Protein AF-A0A7J7CKD3-F1 (afdb_monomer)

Nearest PDB structures (foldseek):
  6eu2-assembly1_O  TM=3.966E-01  e=2.240E+00  Saccharomyces cerevisiae S288C

Secondary structure (DSSP, 8-state):
--SSS-SSGGGGGTTT-S-------TTHHHH--HHHHHHHHHHHH-HHHHHHHHHHHHH--B--TT-GGGTT--B--SSS--TT-TTHHHHHHHHHHHHS--

Structure (mmCIF, N/CA/C/O backbone):
data_AF-A0A7J7CKD3-F1
#
_entry.id   AF-A0A7J7CKD3-F1
#
loop_
_atom_site.group_PDB
_atom_site.id
_atom_site.type_symbol
_atom_site.label_atom_id
_atom_site.label_alt_id
_atom_site.label_comp_id
_atom_site.label_asym_id
_atom_site.label_entity_id
_atom_site.label_seq_id
_atom_site.pdbx_PDB_ins_code
_atom_site.Cartn_x
_atom_site.Cartn_y
_atom_site.Cartn_z
_atom_site.occupancy
_atom_site.B_iso_or_equiv
_atom_site.auth_seq_id
_atom_site.auth_comp_id
_atom_site.auth_asym_id
_atom_site.auth_atom_id
_atom_site.pdbx_PDB_model_num
ATOM 1 N N . MET A 1 1 ? 18.499 -1.561 -4.926 1.00 55.47 1 MET A N 1
ATOM 2 C CA 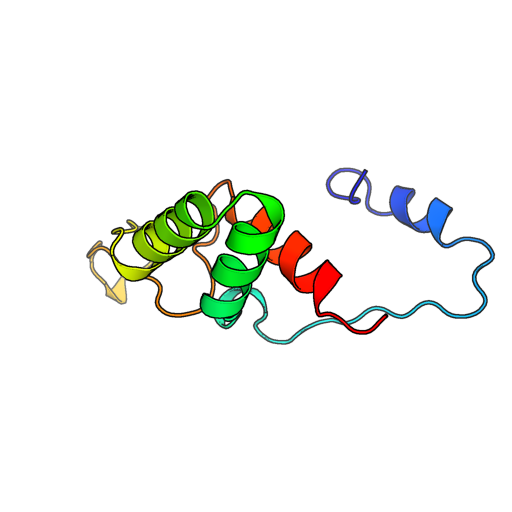. MET A 1 1 ? 17.708 -0.828 -3.918 1.00 55.47 1 MET A CA 1
ATOM 3 C C . MET A 1 1 ? 16.657 -0.036 -4.680 1.00 55.47 1 MET A C 1
ATOM 5 O O . MET A 1 1 ? 16.952 0.348 -5.802 1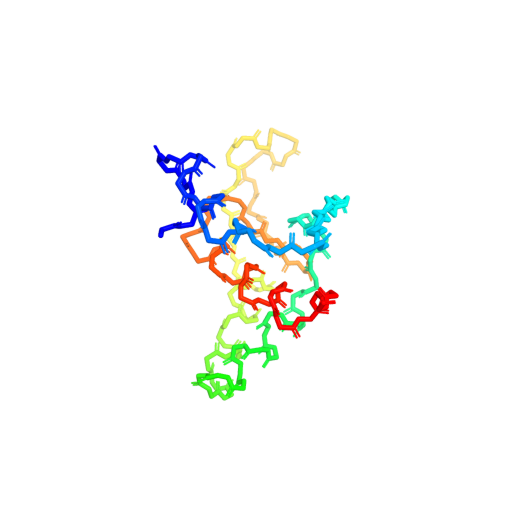.00 55.47 1 MET A O 1
ATOM 9 N N . ASP A 1 2 ? 15.455 0.120 -4.138 1.00 69.56 2 ASP A N 1
ATOM 10 C CA . ASP A 1 2 ? 14.249 0.682 -4.785 1.00 69.56 2 ASP A CA 1
ATOM 11 C C . ASP A 1 2 ? 14.309 2.185 -5.130 1.00 69.56 2 ASP A C 1
ATOM 13 O O . ASP A 1 2 ? 13.336 2.749 -5.613 1.00 69.56 2 ASP A O 1
ATOM 17 N N . GLY A 1 3 ? 15.451 2.837 -4.905 1.00 79.81 3 GLY A N 1
ATOM 18 C CA . GLY A 1 3 ? 15.656 4.248 -5.217 1.00 79.81 3 GLY A CA 1
ATOM 19 C C . GLY A 1 3 ? 15.346 5.211 -4.073 1.00 79.81 3 GLY A C 1
ATOM 20 O O . GLY A 1 3 ? 15.619 6.397 -4.223 1.00 79.81 3 GLY A O 1
ATOM 21 N N . THR A 1 4 ? 14.869 4.726 -2.917 1.00 79.06 4 THR A N 1
ATOM 22 C CA . THR A 1 4 ? 14.424 5.580 -1.795 1.00 79.06 4 THR A CA 1
ATOM 23 C C . THR A 1 4 ? 15.481 6.595 -1.334 1.00 79.06 4 THR A C 1
ATOM 25 O O . THR A 1 4 ? 15.165 7.760 -1.123 1.00 79.06 4 THR A O 1
ATOM 28 N N . PHE A 1 5 ? 16.749 6.185 -1.217 1.00 87.31 5 PHE A N 1
ATOM 29 C CA . PHE A 1 5 ? 17.853 7.056 -0.766 1.00 87.31 5 PHE A CA 1
ATOM 30 C C . PHE A 1 5 ? 18.772 7.534 -1.897 1.00 87.31 5 PHE A C 1
ATOM 32 O O . PHE A 1 5 ? 19.635 8.380 -1.689 1.00 87.31 5 PHE A O 1
ATOM 39 N N . ASN A 1 6 ? 18.621 6.962 -3.092 1.00 90.69 6 ASN A N 1
ATOM 40 C CA . ASN A 1 6 ? 19.372 7.341 -4.281 1.00 90.69 6 ASN A CA 1
ATOM 41 C C . ASN A 1 6 ? 18.515 7.024 -5.504 1.00 90.69 6 ASN A C 1
ATOM 43 O O . ASN A 1 6 ? 18.469 5.878 -5.951 1.00 90.69 6 ASN A O 1
ATOM 47 N N . GLN A 1 7 ? 17.850 8.049 -6.023 1.00 88.44 7 GLN A N 1
ATOM 48 C CA . GLN A 1 7 ? 16.870 7.921 -7.099 1.00 88.44 7 GLN A CA 1
ATOM 49 C C . GLN A 1 7 ? 17.504 7.602 -8.460 1.00 88.44 7 GLN A C 1
ATOM 51 O O . GLN A 1 7 ? 16.816 7.100 -9.342 1.00 88.44 7 GLN A O 1
ATOM 56 N N . VAL A 1 8 ? 18.809 7.849 -8.627 1.00 91.94 8 VAL A N 1
ATOM 57 C CA . VAL A 1 8 ? 19.533 7.594 -9.884 1.00 91.94 8 VAL A CA 1
ATOM 58 C C . VAL A 1 8 ? 20.002 6.141 -9.968 1.00 91.94 8 VAL A C 1
ATOM 60 O O . VAL A 1 8 ? 19.940 5.537 -11.029 1.00 91.94 8 VAL A O 1
ATOM 63 N N . LYS A 1 9 ? 20.395 5.531 -8.844 1.00 90.19 9 LYS A N 1
ATOM 64 C CA . LYS A 1 9 ? 20.930 4.156 -8.796 1.00 90.19 9 LYS A CA 1
ATOM 65 C C . LYS A 1 9 ? 20.036 3.071 -9.436 1.00 90.19 9 LYS A C 1
ATOM 67 O O . LYS A 1 9 ? 20.575 2.110 -9.978 1.00 90.19 9 LYS A O 1
ATOM 72 N N . PRO A 1 10 ? 18.690 3.132 -9.382 1.00 88.75 10 PRO A N 1
ATOM 73 C CA . PRO A 1 10 ? 17.848 2.187 -10.116 1.00 88.75 10 PRO A CA 1
ATOM 74 C C . PRO A 1 10 ? 17.969 2.298 -11.641 1.00 88.75 10 PRO A C 1
ATOM 76 O O . PRO A 1 10 ? 17.757 1.290 -12.314 1.00 88.75 10 PRO A O 1
ATOM 79 N N . LEU A 1 11 ? 18.324 3.472 -12.179 1.00 89.44 11 LEU A N 1
ATOM 80 C CA . LEU A 1 11 ? 18.447 3.705 -13.623 1.00 89.44 11 LEU A CA 1
ATOM 81 C C . LEU A 1 11 ? 19.588 2.894 -14.242 1.00 89.44 11 LEU A C 1
ATOM 83 O O . LEU A 1 11 ? 19.477 2.482 -15.393 1.00 89.44 11 LEU A O 1
ATOM 87 N N . ASP A 1 12 ? 20.621 2.563 -13.462 1.00 92.06 12 ASP A N 1
ATOM 88 C CA . ASP A 1 12 ? 21.724 1.698 -13.900 1.00 92.06 12 ASP A CA 1
ATOM 89 C C . ASP A 1 12 ? 21.222 0.329 -14.394 1.00 92.06 12 ASP A C 1
ATOM 91 O O . ASP A 1 12 ? 21.815 -0.278 -15.280 1.00 92.06 12 ASP A O 1
ATOM 95 N N . ARG A 1 13 ? 20.094 -0.158 -13.855 1.00 88.12 13 ARG A N 1
ATOM 96 C CA . ARG A 1 13 ? 19.469 -1.432 -14.260 1.00 88.12 13 ARG A CA 1
ATOM 97 C C . ARG A 1 13 ? 18.663 -1.325 -15.551 1.00 88.12 13 ARG A C 1
ATOM 99 O O . ARG A 1 13 ? 18.310 -2.345 -16.131 1.00 88.12 13 ARG A O 1
ATOM 106 N N . LEU A 1 14 ? 18.326 -0.104 -15.952 1.00 89.44 14 LEU A N 1
ATOM 107 C CA . LEU A 1 14 ? 17.550 0.181 -17.153 1.00 89.44 14 LEU A CA 1
ATOM 108 C C . LEU A 1 14 ? 18.465 0.452 -18.356 1.00 89.44 14 LEU A C 1
ATOM 110 O O . LEU A 1 14 ? 17.991 0.408 -19.491 1.00 89.44 14 LEU A O 1
ATOM 114 N N . ALA A 1 15 ? 19.764 0.677 -18.130 1.00 92.00 15 ALA A N 1
ATOM 115 C CA . ALA A 1 15 ? 20.748 0.888 -19.184 1.00 92.00 15 ALA A CA 1
ATOM 116 C C . ALA A 1 15 ? 20.752 -0.275 -20.196 1.00 92.00 15 ALA A C 1
ATOM 118 O O . ALA A 1 15 ? 20.800 -1.444 -19.821 1.00 92.00 15 ALA A O 1
ATOM 119 N N . GLY A 1 16 ? 20.696 0.056 -21.489 1.00 92.88 16 GLY A N 1
ATOM 120 C CA . GLY A 1 16 ? 20.669 -0.922 -22.582 1.00 92.88 16 GLY A CA 1
ATOM 121 C C . GLY A 1 16 ? 19.276 -1.419 -22.990 1.00 92.88 16 GLY A C 1
ATOM 122 O O . GLY A 1 16 ? 19.166 -2.074 -24.023 1.00 92.88 16 GLY A O 1
ATOM 123 N N . ASN A 1 17 ? 18.209 -1.082 -22.255 1.00 91.81 17 ASN A N 1
ATOM 124 C CA . ASN A 1 17 ? 16.844 -1.360 -22.711 1.00 91.81 17 ASN A CA 1
ATOM 125 C C . ASN A 1 17 ? 16.444 -0.379 -23.824 1.00 91.81 17 ASN A C 1
ATOM 127 O O . ASN A 1 17 ? 16.608 0.832 -23.678 1.00 91.81 17 ASN A O 1
ATOM 131 N N . SER A 1 18 ? 15.889 -0.891 -24.925 1.00 93.88 18 SER A N 1
ATOM 132 C CA . SER A 1 18 ? 15.405 -0.070 -26.048 1.00 93.88 18 SER A CA 1
ATOM 133 C C . SER A 1 18 ? 14.082 0.640 -25.750 1.00 93.88 18 SER A C 1
ATOM 135 O O . SER A 1 18 ? 13.798 1.685 -26.334 1.00 93.88 18 SER A O 1
ATOM 137 N N . HIS A 1 19 ? 13.286 0.093 -24.829 1.00 91.44 19 HIS A N 1
ATOM 138 C CA . HIS A 1 19 ? 12.011 0.651 -24.399 1.00 91.44 19 HIS A CA 1
ATOM 139 C C . HIS A 1 19 ? 11.902 0.577 -22.879 1.00 91.44 19 HIS A C 1
ATOM 141 O O . HIS A 1 19 ? 12.110 -0.477 -22.282 1.00 91.44 19 HIS A O 1
ATOM 147 N N . VAL A 1 20 ? 11.568 1.707 -22.262 1.00 89.69 20 VAL A N 1
ATOM 148 C CA . VAL A 1 20 ? 11.332 1.825 -20.824 1.00 89.69 20 VAL A CA 1
ATOM 149 C C . VAL A 1 20 ? 10.074 2.657 -20.639 1.00 89.69 20 VAL A C 1
ATOM 151 O O . VAL A 1 20 ? 9.979 3.767 -21.164 1.00 89.69 20 VAL A O 1
ATOM 154 N N . PHE A 1 21 ? 9.115 2.122 -19.889 1.00 87.62 21 PHE A N 1
ATOM 155 C CA . PHE A 1 21 ? 7.853 2.790 -19.594 1.00 87.62 21 PHE A CA 1
ATOM 156 C C . PHE A 1 21 ? 7.792 3.159 -18.113 1.00 87.62 21 PHE A C 1
ATOM 158 O O . PHE A 1 21 ? 8.245 2.410 -17.250 1.00 87.62 21 PHE A O 1
ATOM 165 N N . SER A 1 22 ? 7.223 4.327 -17.826 1.00 86.31 22 SER A N 1
ATOM 166 C CA . SER A 1 22 ? 6.936 4.783 -16.468 1.00 86.31 22 SER A CA 1
ATOM 167 C C . SER A 1 22 ? 5.460 5.135 -16.391 1.00 86.31 22 SER A C 1
ATOM 169 O O . SER A 1 22 ? 4.983 5.988 -17.143 1.00 86.31 22 SER A O 1
ATOM 171 N N . PHE A 1 23 ? 4.733 4.449 -15.514 1.00 87.44 23 PHE A N 1
ATOM 172 C CA . PHE A 1 23 ? 3.300 4.640 -15.332 1.00 87.44 23 PHE A CA 1
ATOM 173 C C . PHE A 1 23 ? 3.048 5.394 -14.029 1.00 87.44 23 PHE A C 1
ATOM 175 O O . PHE A 1 23 ? 3.320 4.873 -12.948 1.00 87.44 23 PHE A O 1
ATOM 182 N N . ASP A 1 24 ? 2.491 6.600 -14.133 1.00 88.50 24 ASP A N 1
ATOM 183 C CA . ASP A 1 24 ? 1.986 7.344 -12.981 1.00 88.50 24 ASP A CA 1
ATOM 184 C C . ASP A 1 24 ? 0.476 7.121 -12.845 1.00 88.50 24 ASP A C 1
ATOM 186 O O . ASP A 1 24 ? -0.339 7.608 -13.634 1.00 88.50 24 ASP A O 1
ATOM 190 N N . LEU A 1 25 ? 0.098 6.305 -11.864 1.00 87.25 25 LEU A N 1
ATOM 191 C CA . LEU A 1 25 ? -1.292 5.948 -11.628 1.00 87.25 25 LEU A CA 1
ATOM 192 C C . LEU A 1 25 ? -1.982 7.015 -10.775 1.00 87.25 25 LEU A C 1
ATOM 194 O O . LEU A 1 25 ? -1.665 7.220 -9.601 1.00 87.25 25 LEU A O 1
ATOM 198 N N . LYS A 1 26 ? -3.024 7.633 -11.336 1.00 87.38 26 LYS A N 1
ATOM 199 C CA . LYS A 1 26 ? -3.840 8.621 -10.625 1.00 87.38 26 LYS A CA 1
ATOM 200 C C . LYS A 1 26 ? -4.494 8.013 -9.378 1.00 87.38 2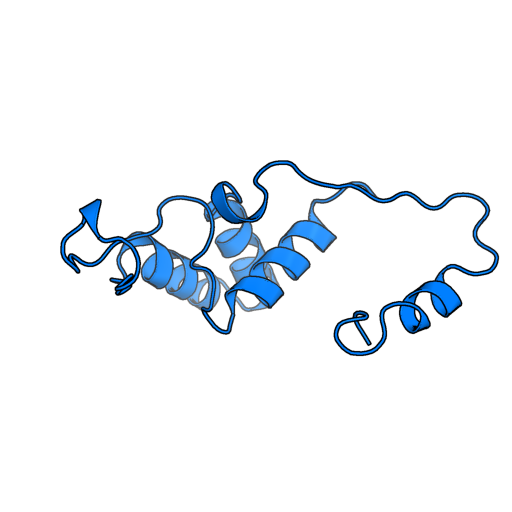6 LYS A C 1
ATOM 202 O O . LYS A 1 26 ? -5.257 7.053 -9.476 1.00 87.38 26 LYS A O 1
ATOM 207 N N . SER A 1 27 ? -4.256 8.629 -8.217 1.00 85.38 27 SER A N 1
ATOM 208 C CA . SER A 1 27 ? -4.851 8.240 -6.924 1.00 85.38 27 SER A CA 1
ATOM 209 C C . SER A 1 27 ? -4.601 6.776 -6.536 1.00 85.38 27 SER A C 1
ATOM 211 O O . SER A 1 27 ? -5.463 6.137 -5.925 1.00 85.38 27 SER A O 1
ATOM 213 N N . ALA A 1 28 ? -3.431 6.234 -6.888 1.00 85.56 28 ALA A N 1
ATOM 214 C CA . ALA A 1 28 ? -3.121 4.824 -6.680 1.00 85.56 28 ALA A CA 1
ATOM 215 C C . ALA A 1 28 ? -3.272 4.405 -5.211 1.00 85.56 28 ALA A C 1
ATOM 217 O O . ALA A 1 28 ? -3.972 3.444 -4.914 1.00 85.56 28 ALA A O 1
ATOM 218 N N . THR A 1 29 ? -2.706 5.165 -4.274 1.00 82.56 29 THR A N 1
ATOM 219 C CA . THR A 1 29 ? -2.765 4.848 -2.839 1.00 82.56 29 THR A CA 1
ATOM 220 C C . THR A 1 29 ? -4.154 5.033 -2.229 1.00 82.56 29 THR A C 1
ATOM 222 O O . THR A 1 29 ? -4.516 4.306 -1.307 1.00 82.56 29 THR A O 1
ATOM 225 N N . ASP A 1 30 ? -4.953 5.958 -2.757 1.00 87.69 30 ASP A N 1
ATOM 226 C CA . ASP A 1 30 ? -6.278 6.280 -2.211 1.00 87.69 30 ASP A CA 1
ATOM 227 C C . ASP A 1 30 ? -7.342 5.263 -2.636 1.00 87.69 30 ASP A C 1
ATOM 229 O O . ASP A 1 30 ? -8.340 5.061 -1.942 1.00 87.69 30 ASP A O 1
ATOM 233 N N . ARG A 1 31 ? -7.151 4.638 -3.804 1.00 89.75 31 ARG A N 1
ATOM 234 C CA . ARG A 1 31 ? -8.165 3.794 -4.449 1.00 89.75 31 ARG A CA 1
ATOM 235 C C . ARG A 1 31 ? -7.714 2.370 -4.731 1.00 89.75 31 ARG A C 1
ATOM 237 O O . ARG A 1 31 ? -8.511 1.611 -5.280 1.00 89.75 31 ARG A O 1
ATOM 244 N N . TRP A 1 32 ? -6.490 1.987 -4.356 1.00 90.31 32 TRP A N 1
ATOM 245 C CA . TRP A 1 32 ? -6.016 0.630 -4.617 1.00 90.31 32 TRP A CA 1
ATOM 246 C C . 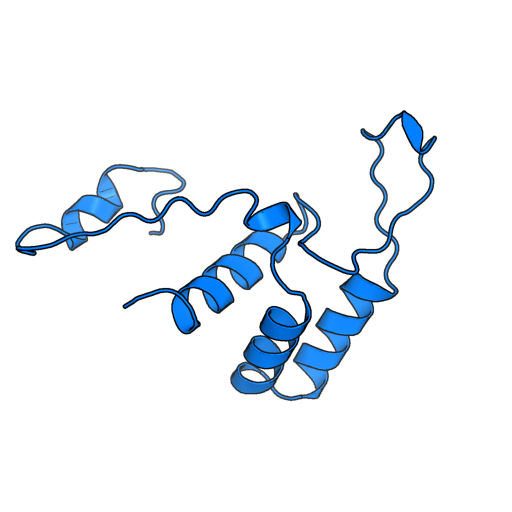TRP A 1 32 ? -6.986 -0.412 -4.035 1.00 90.31 32 TRP A C 1
ATOM 248 O O . TRP A 1 32 ? -7.334 -0.321 -2.850 1.00 90.31 32 TRP A O 1
ATOM 258 N N . PRO A 1 33 ? -7.455 -1.394 -4.824 1.00 91.31 33 PRO A N 1
ATOM 259 C CA . PRO A 1 33 ? -8.449 -2.341 -4.342 1.00 91.31 33 PRO A CA 1
ATOM 260 C C . PRO A 1 33 ? -7.891 -3.222 -3.222 1.00 91.31 33 PRO A C 1
ATOM 262 O O . PRO A 1 33 ? -6.945 -3.986 -3.418 1.00 91.31 33 PRO A O 1
ATOM 265 N N . LEU A 1 34 ? -8.522 -3.177 -2.046 1.00 91.25 34 LEU A N 1
ATOM 266 C CA . LEU A 1 34 ? -8.137 -4.026 -0.916 1.00 91.25 34 LEU A CA 1
ATOM 267 C C . LEU A 1 34 ? -8.248 -5.517 -1.261 1.00 91.25 34 LEU A C 1
ATOM 269 O O . LEU A 1 34 ? -7.420 -6.312 -0.830 1.00 91.25 34 LEU A O 1
ATOM 273 N N . VAL A 1 35 ? -9.235 -5.890 -2.083 1.00 92.25 35 VAL A N 1
ATOM 274 C CA . VAL A 1 35 ? -9.422 -7.278 -2.528 1.00 92.25 35 VAL A CA 1
ATOM 275 C C . VAL A 1 35 ? -8.181 -7.825 -3.240 1.00 92.25 35 VAL A C 1
ATOM 277 O O . VAL A 1 35 ? -7.776 -8.953 -2.964 1.00 92.25 35 VAL A O 1
ATOM 280 N N . LEU A 1 36 ? -7.521 -7.011 -4.071 1.00 92.19 36 LEU A N 1
ATOM 281 C CA . LEU A 1 36 ? -6.304 -7.416 -4.777 1.00 92.19 36 LEU A CA 1
ATOM 282 C C . LEU A 1 36 ? -5.155 -7.638 -3.795 1.00 92.19 36 LEU A C 1
ATOM 284 O O . LEU A 1 36 ? -4.475 -8.657 -3.874 1.00 92.19 36 LEU A O 1
ATOM 288 N N . GLN A 1 37 ? -4.995 -6.741 -2.817 1.00 92.31 37 GLN A N 1
ATOM 289 C CA . GLN A 1 37 ? -3.991 -6.901 -1.762 1.00 92.31 37 GLN A CA 1
ATOM 290 C C . GLN A 1 37 ? -4.204 -8.189 -0.968 1.00 92.31 37 GLN A C 1
ATOM 292 O O . GLN A 1 37 ? -3.277 -8.978 -0.803 1.00 92.31 37 GLN A O 1
ATOM 297 N N . THR A 1 38 ? -5.439 -8.453 -0.537 1.00 94.00 38 THR A N 1
ATOM 298 C CA . THR A 1 38 ? -5.762 -9.675 0.207 1.00 94.00 38 THR A CA 1
ATOM 299 C C . THR A 1 38 ? -5.570 -10.936 -0.627 1.00 94.00 38 THR A C 1
ATOM 301 O O . THR A 1 38 ? -5.101 -11.944 -0.101 1.00 94.00 38 THR A O 1
ATOM 304 N N . TYR A 1 39 ? -5.888 -10.890 -1.923 1.00 95.06 39 TYR A N 1
ATOM 305 C CA . TYR A 1 39 ? -5.752 -12.033 -2.820 1.00 95.06 39 TYR A CA 1
ATOM 306 C C . TYR A 1 39 ? -4.280 -12.377 -3.052 1.00 95.06 39 TYR A C 1
ATOM 308 O O . TYR A 1 39 ? -3.884 -13.520 -2.839 1.00 95.06 39 TYR A O 1
ATOM 316 N N . VAL A 1 40 ? -3.457 -11.381 -3.393 1.00 94.69 40 VAL A N 1
ATOM 317 C CA . VAL A 1 40 ? -2.010 -11.553 -3.585 1.00 94.69 40 VAL A CA 1
ATOM 318 C C . VAL A 1 40 ? -1.349 -12.087 -2.316 1.00 94.69 40 VAL A C 1
ATOM 320 O O . VAL A 1 40 ? -0.622 -13.075 -2.371 1.00 94.69 40 VAL A O 1
ATOM 323 N N . VAL A 1 41 ? -1.648 -11.503 -1.152 1.00 95.12 41 VAL A N 1
ATOM 324 C CA . VAL A 1 41 ? -1.084 -11.970 0.124 1.00 95.12 41 VAL A CA 1
ATOM 325 C C . VAL A 1 41 ? -1.538 -13.391 0.458 1.00 95.12 41 VAL A C 1
ATOM 327 O O . VAL A 1 41 ? -0.727 -14.184 0.931 1.00 95.12 41 VAL A O 1
ATOM 330 N N . SER A 1 42 ? -2.792 -13.746 0.159 1.00 96.62 42 SER A N 1
ATOM 331 C CA . SER A 1 42 ? -3.283 -15.120 0.343 1.00 96.62 42 SER A CA 1
ATOM 332 C C . SER A 1 42 ? -2.524 -16.128 -0.518 1.00 96.62 42 SER A C 1
ATOM 334 O O . SER A 1 42 ? -2.251 -17.232 -0.060 1.00 96.62 42 SER A O 1
ATOM 336 N N . HIS A 1 43 ? -2.175 -15.759 -1.752 1.00 95.75 43 HIS A N 1
ATOM 337 C CA . HIS A 1 43 ? -1.460 -16.645 -2.674 1.00 95.75 43 HIS A CA 1
ATOM 338 C C . HIS A 1 43 ? 0.014 -16.802 -2.308 1.00 95.75 43 HIS A C 1
ATOM 340 O O . HIS A 1 43 ? 0.564 -17.888 -2.451 1.00 95.75 43 HIS A O 1
ATOM 346 N N . LEU A 1 44 ? 0.651 -15.735 -1.826 1.00 94.81 44 LEU A N 1
ATOM 347 C CA . LEU A 1 44 ? 2.078 -15.750 -1.503 1.00 94.81 44 LEU A CA 1
ATOM 348 C C . LEU A 1 44 ? 2.373 -16.328 -0.115 1.00 94.81 44 LEU A C 1
ATOM 350 O O . LEU A 1 44 ? 3.394 -16.982 0.069 1.00 94.81 44 LEU A O 1
ATOM 354 N N . PHE A 1 45 ? 1.493 -16.084 0.859 1.00 95.62 45 PHE A N 1
ATOM 355 C CA . PHE A 1 45 ? 1.745 -16.390 2.274 1.00 95.62 45 PHE A CA 1
ATOM 356 C C . PHE A 1 45 ? 0.668 -17.276 2.915 1.00 95.62 45 PHE A C 1
ATOM 358 O O . PHE A 1 45 ? 0.734 -17.574 4.107 1.00 95.62 45 PHE A O 1
ATOM 365 N N . GLY A 1 46 ? -0.322 -17.709 2.135 1.00 97.69 46 GLY A N 1
ATOM 366 C CA . GLY A 1 46 ? -1.406 -18.582 2.568 1.00 97.69 46 GLY A CA 1
ATOM 367 C C . GLY A 1 46 ? -2.700 -17.833 2.932 1.00 97.69 46 GLY A C 1
ATOM 368 O O . GLY A 1 46 ? -2.660 -16.676 3.372 1.00 97.69 46 GLY A O 1
ATOM 369 N N . PRO A 1 47 ? -3.870 -18.497 2.812 1.00 97.44 47 PRO A N 1
ATOM 370 C CA . PRO A 1 47 ? -5.177 -17.882 3.063 1.00 97.44 47 PRO A CA 1
ATOM 371 C C . PRO A 1 47 ? -5.330 -17.173 4.422 1.00 97.44 47 PRO A C 1
ATOM 373 O O . PRO A 1 47 ? -5.917 -16.087 4.447 1.00 97.44 47 PRO A O 1
ATOM 376 N N . PRO A 1 48 ? -4.788 -17.695 5.547 1.00 97.88 48 PRO A N 1
ATOM 377 C CA . PRO A 1 48 ? -4.895 -17.010 6.835 1.00 97.88 48 PRO A CA 1
ATOM 378 C C . PRO A 1 48 ? -4.284 -15.604 6.823 1.00 97.88 48 PRO A C 1
ATOM 380 O O . PRO A 1 48 ? -4.878 -14.673 7.364 1.00 97.88 48 PRO A O 1
ATOM 383 N N . MET A 1 49 ? -3.134 -15.423 6.165 1.00 95.81 49 MET A N 1
ATOM 384 C CA . MET A 1 49 ? -2.421 -14.143 6.143 1.00 95.81 49 MET A CA 1
ATOM 385 C C . MET A 1 49 ? -3.203 -13.073 5.372 1.00 95.81 49 MET A C 1
ATOM 387 O O . MET A 1 49 ? -3.345 -11.939 5.836 1.00 95.81 49 MET A O 1
ATOM 391 N N . GLY A 1 50 ? -3.772 -13.431 4.217 1.00 95.62 50 GLY A N 1
ATOM 392 C CA . GLY A 1 50 ? -4.607 -12.504 3.450 1.00 95.62 50 GLY A CA 1
ATOM 393 C C . GLY A 1 50 ? -5.926 -12.173 4.151 1.00 95.62 50 GLY A C 1
ATOM 394 O O . GLY A 1 50 ? -6.365 -11.021 4.110 1.00 95.62 50 GLY A O 1
ATOM 395 N N . GLY A 1 51 ? -6.513 -13.140 4.866 1.00 96.19 51 GLY A N 1
ATOM 396 C CA . GLY A 1 51 ? -7.681 -12.916 5.720 1.00 96.19 51 GLY A CA 1
ATOM 397 C C . GLY A 1 51 ? -7.403 -11.923 6.853 1.00 96.19 51 GLY A C 1
ATOM 398 O O . GLY A 1 51 ? -8.172 -10.979 7.047 1.00 96.19 51 GLY A O 1
ATOM 399 N N . VAL A 1 52 ? -6.271 -12.077 7.553 1.00 95.50 52 VAL A N 1
ATOM 400 C CA . VAL A 1 52 ? -5.833 -11.145 8.606 1.00 95.50 52 VAL A CA 1
ATOM 401 C C . VAL A 1 52 ? -5.636 -9.739 8.044 1.00 95.50 52 VAL A C 1
ATOM 403 O O . VAL A 1 52 ? -6.167 -8.786 8.614 1.00 95.50 52 VAL A O 1
ATOM 406 N N . LEU A 1 53 ? -4.949 -9.595 6.907 1.00 93.25 53 LEU A N 1
ATOM 407 C CA . LEU A 1 53 ? -4.762 -8.292 6.265 1.00 93.25 53 LEU A CA 1
ATOM 408 C C . LE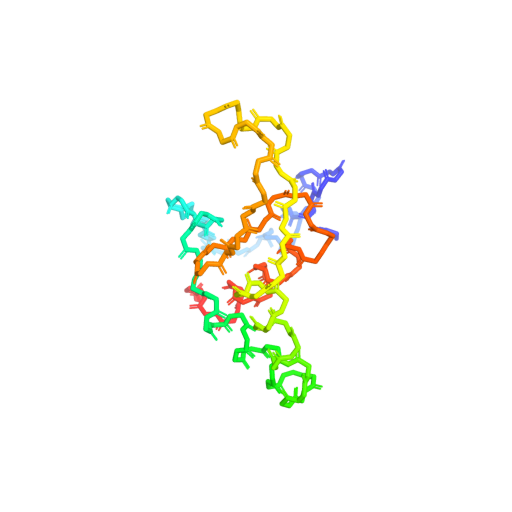U A 1 53 ? -6.103 -7.620 5.935 1.00 93.25 53 LEU A C 1
ATOM 410 O O . LEU A 1 53 ? -6.321 -6.453 6.268 1.00 93.25 53 LEU A O 1
ATOM 414 N N . GLY A 1 54 ? -7.019 -8.367 5.312 1.00 93.12 54 GLY A N 1
ATOM 415 C CA . GLY A 1 54 ? -8.346 -7.863 4.967 1.00 93.12 54 GLY A CA 1
ATOM 416 C C . GLY A 1 54 ? -9.125 -7.404 6.196 1.00 93.12 54 GLY A C 1
ATOM 417 O O . GLY A 1 54 ? -9.744 -6.340 6.172 1.00 93.12 54 GLY A O 1
ATOM 418 N N . ASN A 1 55 ? -9.047 -8.169 7.287 1.00 93.75 55 ASN A N 1
ATOM 419 C CA . ASN A 1 55 ? -9.681 -7.830 8.555 1.00 93.75 55 ASN A CA 1
ATOM 420 C C . ASN A 1 55 ? -9.080 -6.561 9.185 1.00 93.75 55 ASN A C 1
ATOM 422 O O . ASN A 1 55 ? -9.832 -5.690 9.617 1.00 93.75 55 ASN A O 1
ATOM 426 N N . ILE A 1 56 ? -7.749 -6.411 9.185 1.00 92.8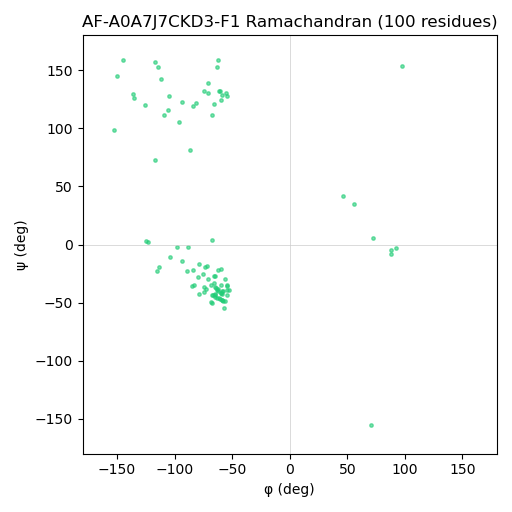1 56 ILE A N 1
ATOM 427 C CA . ILE A 1 56 ? -7.074 -5.213 9.716 1.00 92.81 56 ILE A CA 1
ATOM 428 C C . ILE A 1 56 ? -7.541 -3.958 8.974 1.00 92.81 56 ILE A C 1
ATOM 430 O O . ILE A 1 56 ? -7.797 -2.942 9.608 1.00 92.81 56 ILE A O 1
ATOM 434 N N . PHE A 1 57 ? -7.682 -3.997 7.649 1.00 90.94 57 PHE A N 1
ATOM 435 C CA . PHE A 1 57 ? -8.039 -2.788 6.899 1.00 90.94 57 PHE A CA 1
ATOM 436 C C . PHE A 1 57 ? -9.539 -2.474 6.999 1.00 90.94 57 PHE A C 1
ATOM 438 O O . PHE A 1 57 ? -9.907 -1.321 7.232 1.00 90.94 57 PHE A O 1
ATOM 445 N N . ARG A 1 58 ? -10.405 -3.494 6.892 1.00 90.81 58 ARG A N 1
ATOM 446 C CA . ARG A 1 58 ? -11.868 -3.310 6.920 1.00 90.81 58 ARG A CA 1
ATOM 447 C C . ARG A 1 58 ? -12.416 -3.014 8.307 1.00 90.81 58 ARG A C 1
ATOM 449 O O . ARG A 1 58 ? -13.319 -2.192 8.424 1.00 90.81 58 ARG A O 1
ATOM 456 N N . ASN A 1 59 ? -11.898 -3.698 9.324 1.00 91.06 59 ASN A N 1
ATOM 457 C CA . ASN A 1 59 ? -12.447 -3.674 10.679 1.00 91.06 59 ASN A CA 1
ATOM 458 C C . ASN A 1 59 ? -11.497 -3.008 11.682 1.00 91.06 59 ASN A C 1
ATOM 460 O O . ASN A 1 59 ? -11.934 -2.577 12.747 1.00 91.06 59 ASN A O 1
ATOM 464 N N . GLY A 1 60 ? -10.205 -2.901 11.358 1.00 90.06 60 GLY A N 1
ATOM 465 C CA . GLY A 1 60 ? -9.243 -2.197 12.197 1.00 90.06 60 GLY A CA 1
ATOM 466 C C . GLY A 1 60 ? -9.464 -0.689 12.173 1.00 90.06 60 GLY A C 1
ATOM 467 O O . GLY A 1 60 ? -9.738 -0.077 11.139 1.00 90.06 60 GLY A O 1
ATOM 468 N N . THR A 1 61 ? -9.339 -0.081 13.348 1.00 90.25 61 THR A N 1
ATOM 469 C CA . THR A 1 61 ? -9.500 1.357 13.540 1.00 90.25 61 THR A CA 1
ATOM 470 C C . THR A 1 61 ? -8.163 2.078 13.449 1.00 90.25 61 THR A C 1
ATOM 472 O O . THR A 1 61 ? -7.263 1.836 14.255 1.00 90.25 61 THR A O 1
ATOM 475 N N . PHE A 1 62 ? -8.062 3.035 12.536 1.00 88.19 62 PHE A N 1
ATOM 476 C CA . PHE A 1 62 ? -6.886 3.875 12.345 1.00 88.19 62 PHE A CA 1
ATOM 477 C C . PHE A 1 62 ? -7.146 5.274 12.898 1.00 88.19 62 PHE A C 1
ATOM 479 O O . PHE A 1 62 ? -8.138 5.923 12.551 1.00 88.19 62 PHE A O 1
ATOM 486 N N . LYS A 1 63 ? -6.244 5.757 13.757 1.00 87.69 63 LYS A N 1
ATOM 487 C CA . LYS A 1 63 ? -6.270 7.142 14.234 1.00 87.69 63 LYS A CA 1
ATOM 488 C C . LYS A 1 63 ? -5.623 8.038 13.185 1.00 87.69 63 LYS A C 1
ATOM 490 O O . LYS A 1 63 ? -4.453 7.870 12.862 1.00 87.69 63 LYS A O 1
ATOM 495 N N . VAL A 1 64 ? -6.380 9.014 12.699 1.00 84.75 64 VAL A N 1
ATOM 496 C CA . VAL A 1 64 ? -5.925 10.012 11.720 1.00 84.75 64 VAL A CA 1
ATOM 497 C C . VAL A 1 64 ? -5.980 11.411 12.344 1.00 84.75 64 VAL A C 1
ATOM 499 O O . VAL A 1 64 ? -6.872 12.199 12.031 1.00 84.75 64 VAL A O 1
ATOM 502 N N . PRO A 1 65 ? -5.065 11.743 13.276 1.00 81.25 65 PRO A N 1
ATOM 503 C CA . PRO A 1 65 ? -5.140 12.981 14.063 1.00 81.25 65 PRO A CA 1
ATOM 504 C C . PRO A 1 65 ? -5.056 14.255 13.210 1.00 81.25 65 PRO A C 1
ATOM 506 O O . PRO A 1 65 ? -5.531 15.309 13.622 1.00 81.25 65 PRO A O 1
ATOM 509 N N . PHE A 1 66 ? -4.497 14.159 12.002 1.00 82.12 66 PHE A N 1
ATOM 510 C CA . PHE A 1 66 ? -4.413 15.264 11.047 1.00 82.12 66 PHE A CA 1
ATOM 511 C C . PHE A 1 66 ? -5.759 15.600 10.379 1.00 82.12 66 PHE A C 1
ATOM 513 O O . PHE A 1 66 ? -5.935 16.708 9.871 1.00 82.12 66 PHE A O 1
ATOM 520 N N . LEU A 1 67 ? -6.735 14.685 10.391 1.00 83.38 67 LEU A N 1
ATOM 521 C CA . LEU A 1 67 ? -8.033 14.890 9.754 1.00 83.38 67 LEU A CA 1
ATOM 522 C C . LEU A 1 67 ? -8.999 15.611 10.707 1.00 83.38 67 LEU A C 1
ATOM 524 O O . LEU A 1 67 ? -9.858 14.999 11.346 1.00 83.38 67 LEU A O 1
ATOM 528 N N . ARG A 1 68 ? -8.864 16.943 10.784 1.00 80.31 68 ARG A N 1
ATOM 529 C CA . ARG A 1 68 ? -9.666 17.806 11.675 1.00 80.31 68 ARG A CA 1
ATOM 530 C C . ARG A 1 68 ? -11.175 17.633 11.487 1.00 80.31 68 ARG A C 1
ATOM 532 O O . ARG A 1 68 ? -11.902 17.627 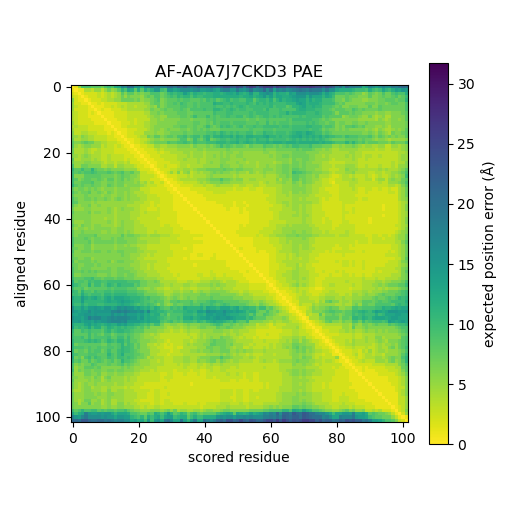12.469 1.00 80.31 68 ARG A O 1
ATOM 539 N N . SER A 1 69 ? -11.641 17.399 10.257 1.00 82.44 69 SER A N 1
ATOM 540 C CA . SER A 1 69 ? -13.067 17.186 9.950 1.00 82.44 69 SER A CA 1
ATOM 541 C C . SER A 1 69 ? -13.689 15.982 10.668 1.00 82.44 69 SER A C 1
ATOM 543 O O . SER A 1 69 ? -14.905 15.916 10.827 1.00 82.44 69 SER A O 1
ATOM 545 N N . ARG A 1 70 ? -12.870 15.025 11.121 1.00 79.38 70 ARG A N 1
ATOM 546 C CA . ARG A 1 70 ? -13.313 13.839 11.865 1.00 79.38 70 ARG A CA 1
ATOM 547 C C . ARG A 1 70 ? -13.170 13.983 13.380 1.00 79.38 70 ARG A C 1
ATOM 549 O O . ARG A 1 70 ? -13.559 13.050 14.075 1.00 79.38 70 ARG A O 1
ATOM 556 N N . ASN A 1 71 ? -12.639 15.095 13.906 1.00 82.56 71 ASN A N 1
ATOM 557 C CA . ASN A 1 71 ? -12.403 15.310 15.344 1.00 82.56 71 ASN A CA 1
ATOM 558 C C . ASN A 1 71 ? -11.723 14.108 16.033 1.00 82.56 71 ASN A C 1
ATOM 560 O O . ASN A 1 71 ? -12.134 13.672 17.105 1.00 82.56 71 ASN A O 1
ATOM 564 N N . GLY A 1 72 ? -10.725 13.505 15.375 1.00 80.81 72 GLY A N 1
ATOM 565 C CA . GLY A 1 72 ? -9.992 12.352 15.912 1.00 80.81 72 GLY A CA 1
ATOM 566 C C . GLY A 1 72 ? -10.769 11.029 15.943 1.00 80.81 72 GLY A C 1
ATOM 567 O O . GLY A 1 72 ? -10.241 10.040 16.452 1.00 80.81 72 GLY A O 1
ATOM 568 N N . ARG A 1 73 ? -11.992 10.969 15.390 1.00 84.94 73 ARG A N 1
ATOM 569 C CA . ARG A 1 73 ? -12.739 9.711 15.259 1.00 84.94 73 ARG A CA 1
ATOM 570 C C . ARG A 1 73 ? -11.949 8.721 14.394 1.00 84.94 73 ARG A C 1
ATOM 572 O O . ARG A 1 73 ? -11.489 9.107 13.315 1.00 84.94 73 ARG A O 1
ATOM 579 N N . PRO A 1 74 ? -11.808 7.460 14.836 1.00 85.94 74 PRO A N 1
ATOM 580 C CA . PRO A 1 74 ? -11.097 6.453 14.067 1.00 85.94 74 PRO A CA 1
ATOM 581 C C . PRO A 1 74 ? -11.793 6.162 12.734 1.00 85.94 74 PRO A C 1
ATOM 583 O O . PRO A 1 74 ? -13.011 6.309 12.602 1.00 85.94 74 PRO A O 1
ATOM 586 N N . LEU A 1 75 ? -11.001 5.731 11.755 1.00 88.19 75 LEU A N 1
ATOM 587 C CA . LEU A 1 75 ? -11.463 5.320 10.432 1.00 88.19 75 LEU A CA 1
ATOM 588 C C . LEU A 1 75 ? -11.156 3.851 10.170 1.00 88.19 75 LEU A C 1
ATOM 590 O O . LEU A 1 75 ? -10.211 3.301 10.727 1.00 88.19 75 LEU A O 1
ATOM 594 N N . THR A 1 76 ? -11.922 3.268 9.260 1.00 88.44 76 THR A N 1
ATOM 595 C CA . THR A 1 76 ? -11.645 1.983 8.613 1.00 88.44 76 THR A CA 1
ATOM 596 C C . THR A 1 76 ? -11.398 2.224 7.127 1.00 88.44 76 THR A C 1
ATOM 598 O O . THR A 1 76 ? -11.976 3.154 6.556 1.00 88.44 76 THR A O 1
ATOM 601 N N . PHE A 1 77 ? -10.616 1.367 6.475 1.00 85.06 77 PHE A N 1
ATOM 602 C CA . PHE A 1 77 ? -10.316 1.471 5.047 1.00 85.06 77 PHE A CA 1
ATOM 603 C C . PHE A 1 77 ? -11.012 0.349 4.272 1.00 85.06 77 PHE A C 1
ATOM 605 O O . PHE A 1 77 ? -10.661 -0.822 4.380 1.00 85.06 77 PHE A O 1
ATOM 612 N N . GLN A 1 78 ? -12.009 0.716 3.464 1.00 83.12 78 GLN A N 1
ATOM 613 C CA . GLN A 1 78 ? -12.672 -0.211 2.533 1.00 83.12 78 GLN A CA 1
ATOM 614 C C . GLN A 1 78 ? -11.980 -0.239 1.158 1.00 83.12 78 GLN A C 1
ATOM 616 O O . GLN A 1 78 ? -12.079 -1.219 0.422 1.00 83.12 78 GLN A O 1
ATOM 621 N N . SER A 1 79 ? -11.248 0.827 0.831 1.00 83.62 79 SER A N 1
ATOM 622 C CA . SER A 1 79 ? -10.426 0.983 -0.368 1.00 83.62 79 SER A CA 1
ATOM 623 C C . SER A 1 79 ? -9.169 1.782 -0.037 1.00 83.62 79 SER A C 1
ATOM 625 O O . SER A 1 79 ? -9.154 2.536 0.940 1.00 83.62 79 SER A O 1
ATOM 627 N N . GLY A 1 80 ? -8.139 1.643 -0.870 1.00 86.56 80 GLY A N 1
ATOM 628 C CA . GLY A 1 80 ? -6.862 2.301 -0.648 1.00 86.56 80 GLY A CA 1
ATOM 629 C C . GLY A 1 80 ? -6.109 1.701 0.533 1.00 86.56 80 GLY A C 1
ATOM 630 O O . GLY A 1 80 ? -6.289 0.534 0.892 1.00 86.56 80 GLY A O 1
ATOM 631 N N . GLN A 1 81 ? -5.229 2.504 1.117 1.00 87.06 81 GLN A N 1
ATOM 632 C CA . GLN A 1 81 ? -4.347 2.073 2.191 1.00 87.06 81 GLN A CA 1
ATOM 633 C C . GLN A 1 81 ? -4.000 3.231 3.137 1.00 87.06 81 GLN A C 1
ATOM 635 O O . GLN A 1 81 ? -3.855 4.372 2.693 1.00 87.06 81 GLN A O 1
ATOM 640 N N . PRO A 1 82 ? -3.852 2.956 4.443 1.00 86.06 82 PRO A N 1
ATOM 641 C CA . PRO A 1 82 ? -3.443 3.958 5.416 1.00 86.06 82 PRO A CA 1
ATOM 642 C C . PRO A 1 82 ? -1.994 4.397 5.168 1.00 86.06 82 PRO A C 1
ATOM 644 O O . PRO A 1 82 ? -1.050 3.641 5.405 1.00 86.06 82 PRO A O 1
ATOM 647 N N . LEU A 1 83 ? -1.813 5.646 4.736 1.00 83.69 83 LEU A N 1
ATOM 648 C CA . LEU A 1 83 ? -0.488 6.246 4.586 1.00 83.69 83 LEU A CA 1
ATOM 649 C C . LEU A 1 83 ? 0.225 6.303 5.946 1.00 83.69 83 LEU A C 1
ATOM 651 O O . LEU A 1 83 ? -0.354 6.721 6.948 1.00 83.69 83 LEU A O 1
ATOM 655 N N . GLY A 1 84 ? 1.482 5.860 5.975 1.00 83.25 84 GLY A N 1
ATOM 656 C CA . GLY A 1 84 ? 2.281 5.751 7.201 1.00 83.25 84 GLY A CA 1
ATOM 657 C C . GLY A 1 84 ? 2.127 4.422 7.949 1.00 83.25 84 GLY A C 1
ATOM 658 O O . GLY A 1 84 ? 2.851 4.184 8.913 1.00 83.25 84 GLY A O 1
ATOM 659 N N . TYR A 1 85 ? 1.244 3.522 7.505 1.00 87.81 85 TYR A N 1
ATOM 660 C CA . TYR A 1 85 ? 1.265 2.142 7.981 1.00 87.81 85 TYR A CA 1
ATOM 661 C C . TYR A 1 85 ? 2.486 1.411 7.414 1.00 87.81 85 TYR A C 1
ATOM 663 O O . TYR A 1 85 ? 2.715 1.444 6.206 1.00 87.81 85 TYR A O 1
ATOM 671 N N . TYR A 1 86 ? 3.250 0.728 8.272 1.00 88.75 86 TYR A N 1
ATOM 672 C CA . TYR A 1 86 ? 4.548 0.141 7.906 1.00 88.75 86 TYR A CA 1
ATOM 673 C C . TYR A 1 86 ? 4.473 -0.782 6.680 1.00 88.75 86 TYR A C 1
ATOM 675 O O . TYR A 1 86 ? 5.335 -0.733 5.807 1.00 88.75 86 TYR A O 1
ATOM 683 N N 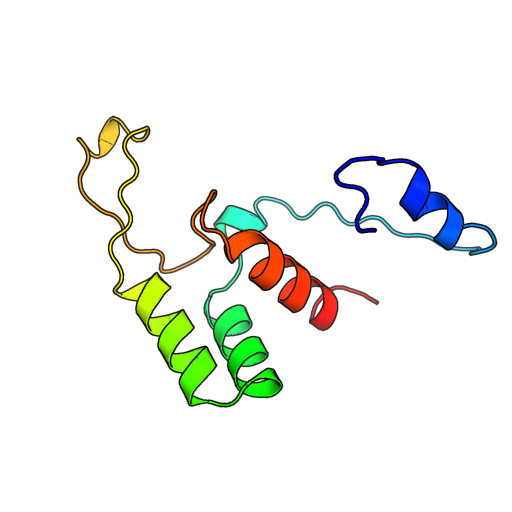. ALA A 1 87 ? 3.404 -1.576 6.569 1.00 88.44 87 ALA A N 1
ATOM 684 C CA . ALA A 1 87 ? 3.220 -2.490 5.445 1.00 88.44 87 ALA A CA 1
ATOM 685 C C . ALA A 1 87 ? 2.497 -1.868 4.234 1.00 88.44 87 ALA A C 1
ATOM 687 O O . ALA A 1 87 ? 2.360 -2.548 3.224 1.00 88.44 87 ALA A O 1
ATOM 688 N N . SER A 1 88 ? 2.053 -0.604 4.289 1.00 89.38 88 SER A N 1
ATOM 689 C CA . SER A 1 88 ? 1.324 0.031 3.178 1.00 89.38 88 SER A CA 1
ATOM 690 C C . SER A 1 88 ? 2.149 -0.004 1.886 1.00 89.38 88 SER A C 1
ATOM 692 O O . SER A 1 88 ? 1.722 -0.577 0.886 1.00 89.38 88 SER A O 1
ATOM 694 N N . TRP A 1 89 ? 3.379 0.511 1.910 1.00 88.38 89 TRP A N 1
ATOM 695 C CA . TRP A 1 89 ? 4.195 0.575 0.696 1.00 88.38 89 TRP A CA 1
ATOM 696 C C . TRP A 1 89 ? 4.590 -0.802 0.128 1.00 88.38 89 TRP A C 1
ATOM 698 O O . TRP A 1 89 ? 4.403 -1.014 -1.074 1.00 88.38 89 TRP A O 1
ATOM 708 N N . PRO A 1 90 ? 5.040 -1.780 0.941 1.00 89.88 90 PRO A N 1
ATOM 709 C CA . PRO A 1 90 ? 5.294 -3.135 0.449 1.00 89.88 90 PRO A CA 1
ATOM 710 C C . PRO A 1 90 ? 4.059 -3.827 -0.142 1.00 89.88 90 PRO A C 1
ATOM 712 O O . PRO A 1 90 ? 4.163 -4.453 -1.191 1.00 89.88 90 PRO A O 1
ATOM 715 N N . LEU A 1 91 ? 2.881 -3.703 0.482 1.00 91.44 91 LEU A N 1
ATOM 716 C CA . LEU A 1 91 ? 1.654 -4.336 -0.021 1.00 91.44 91 LEU A CA 1
ATOM 717 C C . LEU A 1 91 ? 1.232 -3.761 -1.374 1.00 91.44 91 LEU A C 1
ATOM 719 O O . LEU A 1 91 ? 0.866 -4.501 -2.292 1.00 91.44 91 LEU A O 1
ATOM 723 N N . PHE A 1 92 ? 1.313 -2.441 -1.515 1.00 90.62 92 PHE A N 1
ATOM 724 C CA . PHE A 1 92 ? 0.998 -1.770 -2.766 1.00 90.62 92 PHE A CA 1
ATOM 725 C C . PHE A 1 92 ? 1.994 -2.091 -3.870 1.00 90.62 92 PHE A C 1
ATOM 727 O O . PHE A 1 92 ? 1.578 -2.505 -4.944 1.00 90.62 92 PHE A O 1
ATOM 734 N N . THR A 1 93 ? 3.294 -1.957 -3.614 1.00 88.88 93 THR A N 1
ATOM 735 C CA . THR A 1 93 ? 4.313 -2.220 -4.640 1.00 88.88 93 THR A CA 1
ATOM 736 C C . THR A 1 93 ? 4.298 -3.677 -5.093 1.00 88.88 93 THR A C 1
ATOM 738 O O . THR A 1 93 ? 4.378 -3.932 -6.290 1.00 88.88 93 THR A O 1
ATOM 741 N N . LEU A 1 94 ? 4.095 -4.630 -4.177 1.00 89.94 94 LEU A N 1
ATOM 742 C CA . LEU A 1 94 ? 3.979 -6.052 -4.505 1.00 89.94 94 LEU A CA 1
ATOM 743 C C . LEU A 1 94 ? 2.770 -6.347 -5.399 1.00 89.94 94 LEU A C 1
ATOM 745 O O . LEU A 1 94 ? 2.881 -7.059 -6.392 1.00 89.94 94 LEU A O 1
ATOM 749 N N . THR A 1 95 ? 1.608 -5.792 -5.060 1.00 91.38 95 THR A N 1
ATOM 750 C CA . THR A 1 95 ? 0.381 -6.020 -5.838 1.00 91.38 95 THR A CA 1
ATOM 751 C C . THR A 1 95 ? 0.402 -5.288 -7.173 1.00 91.38 95 THR A C 1
ATOM 753 O O . THR A 1 95 ? -0.015 -5.855 -8.178 1.00 91.38 95 THR A O 1
ATOM 756 N N . LEU A 1 96 ? 0.939 -4.068 -7.209 1.00 89.12 96 LEU A N 1
ATOM 757 C CA . LEU A 1 96 ? 1.158 -3.321 -8.441 1.00 89.12 96 LEU A CA 1
ATOM 758 C C . LEU A 1 96 ? 2.141 -4.046 -9.366 1.00 89.12 96 LEU A C 1
ATOM 760 O O . LEU A 1 96 ? 1.899 -4.096 -10.562 1.00 89.12 96 LEU A O 1
ATOM 764 N N . HIS A 1 97 ? 3.207 -4.645 -8.835 1.00 87.75 97 HIS A N 1
ATOM 765 C CA . HIS A 1 97 ? 4.187 -5.372 -9.645 1.00 87.75 97 HIS A CA 1
ATOM 766 C C . HIS A 1 97 ? 3.602 -6.624 -10.313 1.00 87.75 97 HIS A C 1
ATOM 768 O O . HIS A 1 97 ? 4.001 -6.969 -11.418 1.00 87.75 97 HIS A O 1
ATOM 774 N N . LEU A 1 98 ? 2.647 -7.295 -9.662 1.00 87.38 98 LEU A N 1
ATOM 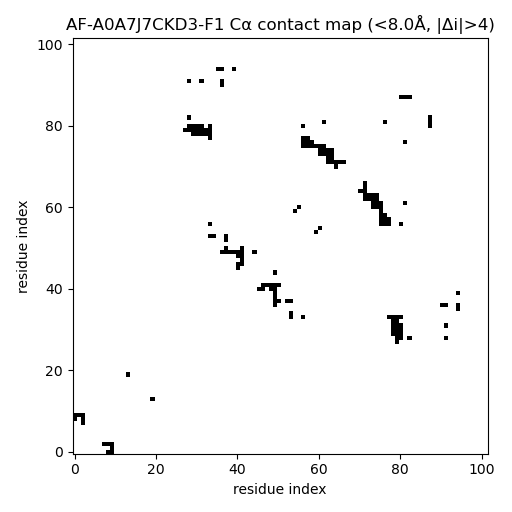775 C CA . LEU A 1 98 ? 2.030 -8.518 -10.188 1.00 87.38 98 LEU A CA 1
ATOM 776 C C . LEU A 1 98 ? 0.874 -8.265 -11.165 1.00 87.38 98 LEU A C 1
ATOM 778 O O . LEU A 1 98 ? 0.511 -9.165 -11.915 1.00 87.38 98 LEU A O 1
ATOM 782 N N . ILE A 1 99 ? 0.255 -7.083 -11.111 1.00 84.00 99 ILE A N 1
ATOM 783 C CA . ILE A 1 99 ? -0.972 -6.762 -11.864 1.00 84.00 99 ILE A CA 1
ATOM 784 C C . ILE A 1 99 ? -0.729 -5.655 -12.898 1.00 84.00 99 ILE A C 1
ATOM 786 O O . ILE A 1 99 ? -1.488 -5.520 -13.856 1.00 84.00 99 ILE A O 1
ATOM 790 N N . GLY A 1 100 ? 0.299 -4.835 -12.692 1.00 70.44 100 GLY A N 1
ATOM 791 C CA . GLY A 1 100 ? 0.662 -3.751 -13.590 1.00 70.44 100 GLY A CA 1
ATOM 792 C C . GLY A 1 100 ? 1.054 -4.252 -14.983 1.00 70.44 100 GLY A C 1
ATOM 793 O O . GLY A 1 100 ? 1.394 -5.424 -15.149 1.00 70.44 100 GLY A O 1
ATOM 794 N N . PRO A 1 101 ? 0.991 -3.372 -15.996 1.00 58.09 101 PRO A N 1
ATOM 795 C CA . PRO A 1 101 ? 1.441 -3.704 -17.343 1.00 58.09 101 PRO A CA 1
ATOM 796 C C . PRO A 1 101 ? 2.922 -4.111 -17.319 1.00 58.09 101 PRO A C 1
ATOM 798 O O . PRO A 1 101 ? 3.747 -3.397 -16.742 1.00 58.09 101 PRO A O 1
ATOM 801 N N . ALA A 1 102 ? 3.212 -5.274 -17.911 1.00 52.09 102 ALA A N 1
ATOM 802 C CA . ALA A 1 102 ? 4.564 -5.773 -18.159 1.00 52.09 102 ALA A CA 1
ATOM 803 C C . ALA A 1 102 ? 5.237 -5.010 -19.306 1.00 52.09 102 ALA A C 1
ATOM 805 O O . ALA A 1 102 ? 4.519 -4.646 -20.267 1.00 52.09 102 ALA A O 1
#

pLDDT: mean 87.78, std 7.63, range [52.09, 97.88]

Sequence (102 aa):
MDGTFNQVKPLDRLAGNSHVFSFDLKSATDRWPLVLQTYVVSHLFGPPMGGVLGNIFRNGTFKVPFLRSRNGRPLTFQSGQPLGYYASWPLFTLTLHLIGPA

Foldseek 3Di:
DPCPPHVCVVVVVVPPPPDDDDDDDPCCQVAPQLVLLLVLCCVPPNNVRSVVSSCCQAPNWDFDVVPVVCVRGTDHHRGGDDPPDPCRVVSSVSSCVVPPDD

Radius of gyration: 16.44 Å; Cα contacts (8 Å, |Δi|>4): 88; chains: 1; bounding box: 35×36×42 Å

Organism: Tripterygium wilfordii (NCBI:txid458696)

Mean predicted aligned error: 5.54 Å

InterPro domains:
  IPR008686 RNA-dependent RNA polymerase, mitoviral [PF05919] (1-99)
  IPR008686 RNA-dependent RNA polymerase, mitoviral [PTHR34456] (1-99)

Solvent-accessible surface area (backbone atoms only — not comparable to full-atom values): 6252 Å² total; per-residue (Å²): 118,97,24,88,93,44,71,63,68,47,52,69,75,52,65,90,59,93,74,86,88,85,86,85,66,84,61,46,61,66,55,38,58,43,68,55,44,24,51,52,39,18,73,76,68,35,61,69,54,10,51,51,51,46,45,48,36,55,71,32,74,43,78,47,76,84,45,65,96,52,73,54,54,62,44,58,42,81,45,24,59,62,85,88,44,87,60,39,62,60,48,48,54,55,44,46,68,76,69,48,90,129